Protein AF-A0A813QJ71-F1 (afdb_monomer)

pLDDT: mean 76.56, std 20.49, range [32.88, 95.81]

Structure (mmCIF, N/CA/C/O backbone):
data_AF-A0A813QJ71-F1
#
_entry.id   AF-A0A813QJ71-F1
#
loop_
_atom_site.group_PDB
_atom_site.id
_atom_site.type_symbol
_atom_site.label_atom_id
_atom_site.label_alt_id
_atom_site.label_comp_id
_atom_site.label_asym_id
_atom_site.label_entity_id
_atom_site.label_seq_id
_atom_site.pdbx_PDB_ins_code
_atom_site.Cartn_x
_atom_site.Cartn_y
_atom_site.Cartn_z
_atom_site.occupancy
_atom_site.B_iso_or_equiv
_atom_site.auth_seq_id
_atom_site.auth_comp_id
_atom_site.auth_asym_id
_atom_site.auth_atom_id
_atom_site.pdbx_PDB_model_num
ATOM 1 N N . MET A 1 1 ? -2.057 -3.589 -5.993 1.00 78.00 1 MET A N 1
ATOM 2 C CA . MET A 1 1 ? -1.292 -4.226 -4.905 1.00 78.00 1 MET A CA 1
ATOM 3 C C . MET A 1 1 ? -1.202 -3.351 -3.663 1.00 78.00 1 MET A C 1
ATOM 5 O O . MET A 1 1 ? -1.720 -3.803 -2.661 1.00 78.00 1 MET A O 1
ATOM 9 N N . LEU A 1 2 ? -0.718 -2.098 -3.716 1.00 86.88 2 LEU A N 1
ATOM 10 C CA . LEU A 1 2 ? -0.658 -1.219 -2.524 1.00 86.88 2 LEU A CA 1
ATOM 11 C C . LEU A 1 2 ? -1.992 -1.097 -1.757 1.00 86.88 2 LEU A C 1
ATOM 13 O O . LEU A 1 2 ? -2.026 -1.207 -0.539 1.00 86.88 2 LEU A O 1
ATOM 17 N N . LEU A 1 3 ? -3.108 -0.929 -2.475 1.00 87.69 3 LEU A N 1
ATOM 18 C CA . LEU A 1 3 ? -4.444 -0.912 -1.864 1.00 87.69 3 LEU A CA 1
ATOM 19 C C . LEU A 1 3 ? -4.783 -2.223 -1.134 1.00 87.69 3 LEU A C 1
ATOM 21 O O . LEU A 1 3 ? -5.451 -2.196 -0.108 1.00 87.69 3 LEU A O 1
ATOM 25 N N . CYS A 1 4 ? -4.341 -3.364 -1.664 1.00 84.62 4 CYS A N 1
ATOM 26 C CA . CYS A 1 4 ? -4.537 -4.657 -1.014 1.00 84.62 4 CYS A CA 1
ATOM 27 C C . CYS A 1 4 ? -3.717 -4.728 0.275 1.00 84.62 4 CYS A C 1
ATOM 29 O O . CYS A 1 4 ? -4.254 -5.143 1.291 1.00 84.62 4 CYS A O 1
ATOM 31 N N . SER A 1 5 ? -2.468 -4.253 0.251 1.00 89.12 5 SER A N 1
ATOM 32 C CA . SER A 1 5 ? -1.618 -4.166 1.442 1.00 89.12 5 SER A CA 1
ATOM 33 C C . SER A 1 5 ? -2.306 -3.351 2.539 1.00 89.12 5 SER A C 1
ATOM 35 O O . SER A 1 5 ? -2.451 -3.829 3.654 1.00 89.12 5 SER A O 1
ATOM 37 N N . ILE A 1 6 ? -2.852 -2.175 2.210 1.00 89.94 6 ILE A N 1
ATOM 38 C CA . ILE A 1 6 ? -3.560 -1.356 3.207 1.00 89.94 6 ILE A CA 1
ATOM 39 C C . ILE A 1 6 ? -4.843 -2.044 3.709 1.00 89.94 6 ILE A C 1
ATOM 41 O O . ILE A 1 6 ? -5.192 -1.917 4.875 1.00 89.94 6 ILE A O 1
ATOM 45 N N . ARG A 1 7 ? -5.558 -2.793 2.861 1.00 89.19 7 ARG A N 1
ATOM 46 C CA . ARG A 1 7 ? -6.808 -3.473 3.250 1.00 89.19 7 ARG A CA 1
ATOM 47 C C . ARG A 1 7 ? -6.606 -4.716 4.110 1.00 89.19 7 ARG A C 1
ATOM 49 O O . ARG A 1 7 ? -7.477 -5.011 4.917 1.00 89.19 7 ARG A O 1
ATOM 56 N N . TYR A 1 8 ? -5.519 -5.455 3.903 1.00 90.94 8 TYR A N 1
ATOM 57 C CA . TYR A 1 8 ? -5.341 -6.780 4.504 1.00 90.94 8 TYR A CA 1
ATOM 58 C C . TYR A 1 8 ? -4.264 -6.836 5.587 1.00 90.94 8 TYR A C 1
ATOM 60 O O . TYR A 1 8 ? -4.295 -7.744 6.414 1.00 90.94 8 TYR A O 1
ATOM 68 N N . CYS A 1 9 ? -3.324 -5.889 5.629 1.00 92.75 9 CYS A N 1
ATOM 69 C CA . CYS A 1 9 ? -2.339 -5.842 6.704 1.00 92.75 9 CYS A CA 1
ATOM 70 C C . CYS A 1 9 ? -3.009 -5.374 8.002 1.00 92.75 9 CYS A C 1
ATOM 72 O O . CYS A 1 9 ? -3.432 -4.224 8.103 1.00 92.75 9 CYS A O 1
ATOM 74 N N . SER A 1 10 ? -3.079 -6.253 9.001 1.00 88.19 10 SER A N 1
ATOM 75 C CA . SER A 1 10 ? -3.711 -5.981 10.300 1.00 88.19 10 SER A CA 1
ATO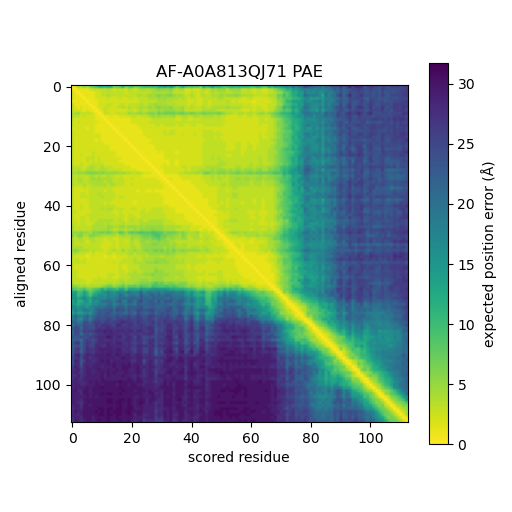M 76 C C . SER A 1 10 ? -2.903 -5.058 11.213 1.00 88.19 10 SER A C 1
ATOM 78 O O . SER A 1 10 ? -3.427 -4.581 12.210 1.00 88.19 10 SER A O 1
ATOM 80 N N . THR A 1 11 ? -1.626 -4.818 10.906 1.00 93.12 11 THR A N 1
ATOM 81 C CA . THR A 1 11 ? -0.762 -3.931 11.689 1.00 93.12 11 THR A CA 1
ATOM 82 C C . THR A 1 11 ? -0.011 -2.965 10.785 1.00 93.12 11 THR A C 1
ATOM 84 O O . THR A 1 11 ? 0.324 -3.285 9.640 1.00 93.12 11 THR A O 1
ATOM 87 N N . PHE A 1 12 ? 0.329 -1.797 11.334 1.00 94.50 12 PHE A N 1
ATOM 88 C CA . PHE A 1 12 ? 1.145 -0.801 10.641 1.00 94.50 12 PHE A CA 1
ATOM 89 C C . PHE A 1 12 ? 2.504 -1.364 10.189 1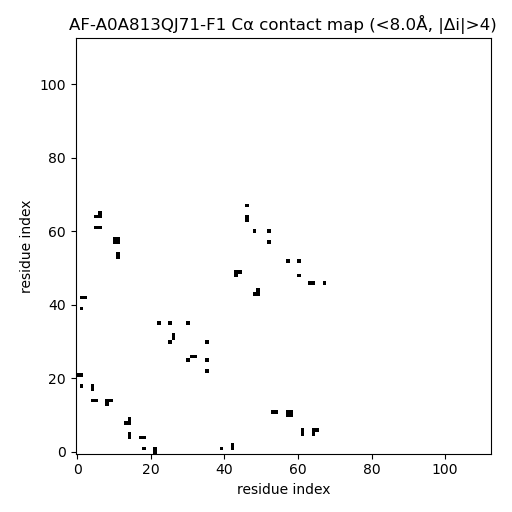.00 94.50 12 PHE A C 1
ATOM 91 O O . PHE A 1 12 ? 2.960 -1.061 9.089 1.00 94.50 12 PHE A O 1
ATOM 98 N N . GLN A 1 13 ? 3.134 -2.225 10.998 1.00 95.69 13 GLN A N 1
ATOM 99 C CA . GLN A 1 13 ? 4.410 -2.855 10.640 1.00 95.69 13 GLN A CA 1
ATOM 100 C C . GLN A 1 13 ? 4.284 -3.813 9.456 1.00 95.69 13 GLN A C 1
ATOM 102 O O . GLN A 1 13 ? 5.085 -3.737 8.527 1.00 95.69 13 GLN A O 1
ATOM 107 N N . ALA A 1 14 ? 3.249 -4.657 9.439 1.00 94.06 14 ALA A N 1
ATOM 108 C CA . ALA A 1 14 ? 2.993 -5.534 8.298 1.00 94.06 14 ALA A CA 1
ATOM 109 C C . ALA A 1 14 ? 2.756 -4.723 7.013 1.00 94.06 14 ALA A C 1
ATOM 111 O O . ALA A 1 14 ? 3.260 -5.075 5.949 1.00 94.06 14 ALA A O 1
ATOM 112 N N . TYR A 1 15 ? 2.047 -3.594 7.118 1.00 94.69 15 TYR A N 1
ATOM 113 C CA . TYR A 1 15 ? 1.875 -2.676 5.996 1.00 94.69 15 TYR A CA 1
ATOM 114 C C . TYR A 1 15 ? 3.200 -2.082 5.505 1.00 94.69 15 TYR A C 1
ATOM 116 O O . TYR A 1 15 ? 3.419 -2.034 4.296 1.00 94.69 15 TYR A O 1
ATOM 124 N N . LEU A 1 16 ? 4.082 -1.632 6.405 1.00 94.94 16 LEU A N 1
ATOM 125 C CA . LEU A 1 16 ? 5.383 -1.077 6.019 1.00 94.94 16 LEU A CA 1
ATOM 126 C C . LEU A 1 16 ? 6.238 -2.107 5.281 1.00 94.94 16 LEU A C 1
ATOM 128 O O . LEU A 1 16 ? 6.750 -1.798 4.206 1.00 94.94 16 LEU A O 1
ATOM 132 N N . GLN A 1 17 ? 6.325 -3.326 5.815 1.00 95.38 17 GLN A N 1
ATOM 133 C CA . GLN A 1 17 ? 7.052 -4.423 5.176 1.00 95.38 17 GLN A CA 1
ATOM 134 C C . GLN A 1 17 ? 6.525 -4.679 3.765 1.00 95.38 17 GLN A C 1
ATOM 136 O O . GLN A 1 17 ? 7.292 -4.711 2.806 1.00 95.38 17 GLN A O 1
ATOM 141 N N . GLU A 1 18 ? 5.205 -4.767 3.613 1.00 94.38 18 GLU A N 1
ATOM 142 C CA . GLU A 1 18 ? 4.611 -5.075 2.319 1.00 94.38 18 GLU A CA 1
ATOM 143 C C . GLU A 1 18 ? 4.711 -3.914 1.324 1.00 94.38 18 GLU A C 1
ATOM 145 O O . GLU A 1 18 ? 4.939 -4.107 0.129 1.00 94.38 18 GLU A O 1
ATOM 150 N N . ARG A 1 19 ? 4.613 -2.675 1.808 1.00 94.19 19 ARG A N 1
ATOM 151 C CA . ARG A 1 19 ? 4.875 -1.478 1.005 1.00 94.19 19 ARG A CA 1
ATOM 152 C C . ARG A 1 19 ? 6.309 -1.478 0.475 1.00 94.19 19 ARG A C 1
ATOM 154 O O . ARG A 1 19 ? 6.524 -1.124 -0.686 1.00 94.19 19 ARG A O 1
ATOM 161 N N . ASP A 1 20 ? 7.271 -1.854 1.306 1.00 94.56 20 ASP A N 1
ATOM 162 C CA . ASP A 1 20 ? 8.682 -1.863 0.940 1.00 94.56 20 ASP A CA 1
ATOM 163 C C . ASP A 1 20 ? 8.993 -3.029 -0.013 1.00 94.56 20 ASP A C 1
ATOM 165 O O . ASP A 1 20 ? 9.669 -2.816 -1.019 1.00 94.56 20 ASP A O 1
ATOM 169 N N . HIS A 1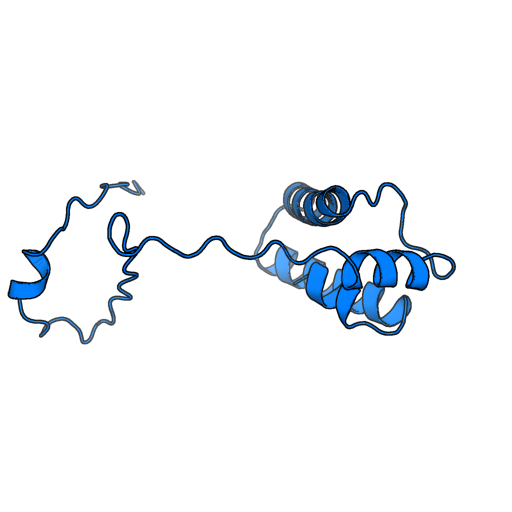 21 ? 8.388 -4.208 0.180 1.00 95.19 21 HIS A N 1
ATOM 170 C CA . HIS A 1 21 ? 8.420 -5.302 -0.799 1.00 95.19 21 HIS A CA 1
ATOM 171 C C . HIS A 1 21 ? 7.888 -4.868 -2.167 1.00 95.19 21 HIS A C 1
ATOM 173 O O . HIS A 1 21 ? 8.525 -5.117 -3.191 1.00 95.19 21 HIS A O 1
ATOM 179 N N . LEU A 1 22 ? 6.752 -4.165 -2.202 1.00 94.56 22 LEU A N 1
ATOM 180 C CA . LEU A 1 22 ? 6.186 -3.648 -3.447 1.00 94.56 22 LEU A CA 1
ATOM 181 C C . LEU A 1 22 ? 7.102 -2.629 -4.120 1.00 94.56 22 LEU A C 1
ATOM 183 O O . LEU A 1 22 ? 7.265 -2.668 -5.340 1.00 94.56 22 LEU A O 1
ATOM 187 N N . ARG A 1 23 ? 7.709 -1.721 -3.349 1.00 93.69 23 ARG A N 1
ATOM 188 C CA . ARG A 1 23 ? 8.687 -0.770 -3.890 1.00 93.69 23 ARG A CA 1
ATOM 189 C C . ARG A 1 23 ? 9.889 -1.494 -4.473 1.00 93.69 23 ARG A C 1
ATOM 191 O O . ARG A 1 23 ? 10.252 -1.207 -5.608 1.00 93.69 23 ARG A O 1
ATOM 198 N N . MET A 1 24 ? 10.456 -2.453 -3.748 1.00 94.94 24 MET A N 1
ATOM 199 C CA . MET A 1 24 ? 11.590 -3.239 -4.225 1.00 94.94 24 MET A CA 1
ATOM 200 C C . MET A 1 24 ? 11.243 -4.006 -5.499 1.00 94.94 24 MET A C 1
ATOM 202 O O . MET A 1 24 ? 11.984 -3.921 -6.472 1.00 94.94 24 MET A O 1
ATOM 206 N N . ALA A 1 25 ? 10.088 -4.671 -5.554 1.00 94.62 25 ALA A N 1
ATOM 207 C CA . ALA A 1 25 ? 9.637 -5.374 -6.752 1.00 94.62 25 ALA A CA 1
ATOM 208 C C . ALA A 1 25 ? 9.498 -4.437 -7.966 1.00 94.62 25 ALA A C 1
ATOM 210 O O . ALA A 1 25 ? 9.846 -4.809 -9.086 1.00 94.62 25 ALA A O 1
ATOM 211 N N . LEU A 1 26 ? 9.019 -3.206 -7.771 1.00 93.94 26 LEU A N 1
ATOM 212 C CA . LEU A 1 26 ? 8.933 -2.214 -8.846 1.00 93.94 26 LEU A CA 1
ATOM 213 C C . LEU A 1 26 ? 10.315 -1.692 -9.262 1.00 93.94 26 LEU A C 1
ATOM 215 O O . LEU A 1 26 ? 10.572 -1.517 -10.451 1.00 93.94 26 LEU A O 1
ATOM 219 N N . LEU A 1 27 ? 11.221 -1.493 -8.309 1.00 94.38 27 LEU A N 1
ATOM 220 C CA . LEU A 1 27 ? 12.601 -1.102 -8.596 1.00 94.38 27 LEU A CA 1
ATOM 221 C C . LEU A 1 27 ? 13.348 -2.189 -9.379 1.00 94.38 27 LEU A C 1
ATOM 223 O O . LEU A 1 27 ? 14.041 -1.871 -10.340 1.00 94.38 27 LEU A O 1
ATOM 227 N N . PHE A 1 28 ? 13.151 -3.466 -9.037 1.00 95.44 28 PHE A N 1
ATOM 228 C CA . PHE A 1 28 ? 13.706 -4.594 -9.795 1.00 95.44 28 PHE A CA 1
ATOM 229 C C . PHE A 1 28 ? 13.202 -4.636 -11.241 1.00 95.44 28 PHE A C 1
ATOM 231 O O . PHE A 1 28 ? 13.951 -4.999 -12.142 1.00 95.44 28 PHE A O 1
ATOM 238 N N . ASN A 1 29 ? 11.967 -4.190 -11.479 1.00 93.88 29 ASN A N 1
ATOM 239 C CA . ASN A 1 29 ? 11.399 -4.026 -12.819 1.00 93.88 29 ASN A CA 1
ATOM 240 C C . ASN A 1 29 ? 11.821 -2.713 -13.509 1.00 93.88 29 ASN A C 1
ATOM 242 O O . ASN A 1 29 ? 11.199 -2.305 -14.487 1.00 93.88 29 ASN A O 1
ATOM 246 N N . GLN A 1 30 ? 12.861 -2.039 -13.006 1.00 94.31 30 GLN A N 1
ATOM 247 C CA . GLN A 1 30 ? 13.447 -0.823 -13.580 1.00 94.31 30 GLN A CA 1
ATOM 248 C C . GLN A 1 30 ? 12.485 0.377 -13.667 1.00 94.31 30 GLN A C 1
ATOM 250 O O . GLN A 1 30 ? 12.712 1.316 -14.433 1.00 94.31 30 GLN A O 1
ATOM 255 N N . TYR A 1 31 ? 11.421 0.408 -12.856 1.00 95.06 31 TYR A N 1
ATOM 256 C CA . TYR A 1 31 ? 10.594 1.609 -12.739 1.00 95.06 31 TYR A CA 1
ATOM 257 C C . TYR A 1 31 ? 11.349 2.711 -11.985 1.00 95.06 31 TYR A C 1
ATOM 259 O O . TYR A 1 31 ? 11.983 2.466 -10.959 1.00 95.06 31 TYR A O 1
ATOM 267 N N . SER A 1 32 ? 11.247 3.957 -12.458 1.00 95.81 32 SER A N 1
ATOM 268 C CA . SER A 1 32 ? 11.875 5.091 -11.773 1.00 95.81 32 SER A CA 1
ATOM 269 C C . SER A 1 32 ? 11.211 5.371 -10.420 1.00 95.81 32 SER A C 1
ATOM 271 O O . SER A 1 32 ? 9.994 5.246 -10.271 1.00 95.81 32 SER A O 1
ATOM 273 N N . ILE A 1 33 ? 11.996 5.830 -9.440 1.00 94.31 33 ILE A N 1
ATOM 274 C CA . ILE A 1 33 ? 11.492 6.187 -8.100 1.00 94.31 33 ILE A CA 1
ATOM 275 C C . ILE A 1 33 ? 10.342 7.198 -8.203 1.00 94.31 33 ILE A C 1
ATOM 277 O O . ILE A 1 33 ? 9.279 6.991 -7.624 1.00 94.31 33 ILE A O 1
ATOM 281 N N . LYS A 1 34 ? 10.504 8.234 -9.039 1.00 95.38 34 LYS A N 1
ATOM 282 C CA . LYS A 1 34 ? 9.466 9.251 -9.275 1.00 95.38 34 LYS A CA 1
ATOM 283 C C . LYS A 1 34 ? 8.151 8.631 -9.756 1.00 95.38 34 LYS A C 1
ATOM 285 O O . LYS A 1 34 ? 7.084 9.048 -9.317 1.00 95.38 34 LYS A O 1
ATOM 290 N N . PHE A 1 35 ? 8.217 7.641 -10.647 1.00 94.38 35 PHE A N 1
ATOM 291 C CA . PHE A 1 35 ? 7.030 6.942 -11.134 1.00 94.38 35 PHE A CA 1
ATOM 292 C C . PHE A 1 35 ? 6.362 6.124 -10.025 1.00 94.38 35 PHE A C 1
ATOM 294 O O . PHE A 1 35 ? 5.141 6.184 -9.877 1.00 94.38 35 PHE A O 1
ATOM 301 N N . ILE A 1 36 ? 7.144 5.388 -9.233 1.00 93.69 36 ILE A N 1
ATOM 302 C CA . ILE A 1 36 ? 6.634 4.581 -8.115 1.00 93.69 36 ILE A CA 1
ATOM 303 C C . ILE A 1 36 ? 5.915 5.478 -7.104 1.00 93.69 36 ILE A C 1
ATOM 305 O O . ILE A 1 36 ? 4.762 5.214 -6.757 1.00 93.69 36 ILE A O 1
ATOM 309 N N . ASP A 1 37 ? 6.552 6.578 -6.708 1.00 93.44 37 ASP A N 1
ATOM 310 C CA . ASP A 1 37 ? 6.004 7.534 -5.747 1.00 93.44 37 ASP A CA 1
ATOM 311 C C . ASP A 1 37 ? 4.709 8.159 -6.265 1.00 93.44 37 ASP A C 1
ATOM 313 O O . ASP A 1 37 ? 3.704 8.183 -5.557 1.00 93.44 37 ASP A O 1
ATOM 317 N N . GLN A 1 38 ? 4.675 8.567 -7.537 1.00 94.88 38 GLN A N 1
ATOM 318 C CA . GLN A 1 38 ? 3.452 9.064 -8.167 1.00 94.88 38 GLN A CA 1
ATOM 319 C C . GLN A 1 38 ? 2.328 8.024 -8.158 1.00 94.88 38 GLN A C 1
ATOM 321 O O . GLN A 1 38 ? 1.170 8.372 -7.926 1.00 94.88 38 GLN A O 1
ATOM 326 N N . LYS A 1 39 ? 2.627 6.745 -8.416 1.00 92.81 39 LYS A N 1
ATOM 327 C CA . LYS A 1 39 ? 1.609 5.686 -8.372 1.00 92.81 39 LYS A CA 1
ATOM 328 C C . LYS A 1 39 ? 1.086 5.465 -6.960 1.00 92.81 39 LYS A C 1
ATOM 330 O O . LYS A 1 39 ? -0.115 5.263 -6.804 1.00 92.81 39 LYS A O 1
ATOM 335 N N . PHE A 1 40 ? 1.956 5.515 -5.958 1.00 93.38 40 PHE A N 1
ATOM 336 C CA . PHE A 1 40 ? 1.572 5.336 -4.562 1.00 93.38 40 PHE A CA 1
ATOM 337 C C . PHE A 1 40 ? 0.723 6.523 -4.093 1.00 93.38 40 PHE A C 1
ATOM 339 O O . PHE A 1 40 ? -0.376 6.313 -3.585 1.00 93.38 40 PHE A O 1
ATOM 346 N N . ASN A 1 41 ? 1.151 7.753 -4.382 1.00 91.75 41 ASN A N 1
ATOM 347 C CA . ASN A 1 41 ? 0.413 8.971 -4.046 1.00 91.75 41 ASN A CA 1
ATOM 348 C C . ASN A 1 41 ? -0.969 9.001 -4.698 1.00 91.75 41 ASN A C 1
ATOM 350 O O . ASN A 1 41 ? -1.953 9.234 -4.008 1.00 91.75 41 ASN A O 1
ATOM 354 N N . ARG A 1 42 ? -1.087 8.629 -5.980 1.00 91.56 42 ARG A N 1
ATOM 355 C CA . ARG A 1 42 ? -2.395 8.524 -6.654 1.00 91.56 42 ARG A CA 1
ATOM 356 C C . ARG A 1 42 ? -3.354 7.557 -5.963 1.00 91.56 42 ARG A C 1
ATOM 358 O O . ARG A 1 42 ? -4.565 7.763 -6.002 1.00 91.56 42 ARG A O 1
ATOM 365 N N . VAL A 1 43 ? -2.842 6.471 -5.375 1.00 90.25 43 VAL A N 1
ATOM 366 C CA . VAL A 1 43 ? -3.686 5.550 -4.599 1.00 90.25 43 VAL A CA 1
ATOM 367 C C . VAL A 1 43 ? -4.196 6.251 -3.346 1.00 90.25 43 VAL A C 1
ATOM 369 O O . VAL A 1 43 ? -5.382 6.142 -3.070 1.00 90.25 43 VAL A O 1
ATOM 372 N N . LEU A 1 44 ? -3.346 6.984 -2.627 1.00 90.75 44 LEU A N 1
ATOM 373 C CA . LEU A 1 44 ? -3.724 7.696 -1.401 1.00 90.75 44 LEU A CA 1
ATOM 374 C C . LEU A 1 44 ? -4.688 8.861 -1.668 1.00 90.75 44 LEU A C 1
ATOM 376 O O . LEU A 1 44 ? -5.714 8.978 -0.997 1.00 90.75 44 LEU A O 1
ATOM 380 N N . GLU A 1 45 ? -4.418 9.653 -2.705 1.00 91.19 45 GLU A N 1
ATOM 381 C CA . GLU A 1 45 ? -5.272 10.753 -3.169 1.00 91.19 45 GLU A CA 1
ATOM 382 C C . GLU A 1 45 ? -6.688 10.268 -3.490 1.00 91.19 45 GLU A C 1
ATOM 384 O O . GLU A 1 45 ? -7.665 10.920 -3.134 1.00 91.19 45 GLU A O 1
ATOM 389 N N . LYS A 1 46 ? -6.827 9.075 -4.084 1.00 89.31 46 LYS A N 1
ATOM 390 C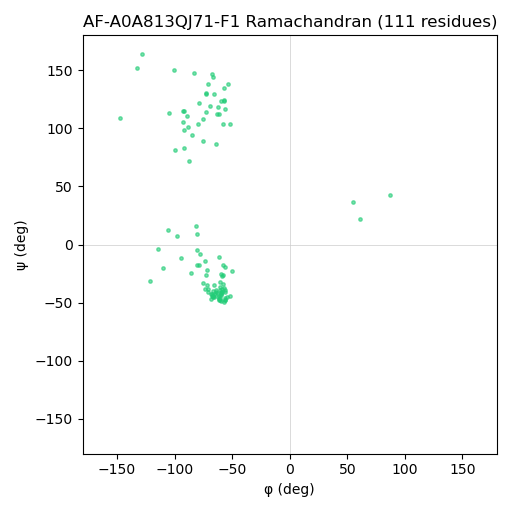 CA . LYS A 1 46 ? -8.135 8.487 -4.408 1.00 89.31 46 LYS A CA 1
ATOM 391 C C . LYS A 1 46 ? -9.028 8.275 -3.177 1.00 89.31 46 LYS A C 1
ATOM 393 O O . LYS A 1 46 ? -10.248 8.232 -3.326 1.00 89.31 46 LYS A O 1
ATOM 398 N N . PHE A 1 47 ? -8.441 8.126 -1.991 1.00 88.69 47 PHE A N 1
ATOM 399 C CA . PHE A 1 47 ? -9.161 7.968 -0.725 1.00 88.69 47 PHE A CA 1
ATOM 400 C C . PHE A 1 47 ? -9.123 9.237 0.141 1.00 88.69 47 PHE A C 1
ATOM 402 O O . PHE A 1 47 ? -9.502 9.171 1.307 1.00 88.69 47 PHE A O 1
ATOM 409 N N . ASN A 1 48 ? -8.698 10.383 -0.410 1.00 89.38 48 ASN A N 1
ATOM 410 C CA . ASN A 1 48 ? -8.500 11.644 0.315 1.00 89.38 48 ASN A CA 1
ATOM 411 C C . ASN A 1 48 ? -7.557 11.514 1.526 1.00 89.38 48 ASN A C 1
ATOM 413 O O . ASN A 1 48 ? -7.756 12.153 2.558 1.00 89.38 48 ASN A O 1
ATOM 417 N N . ILE A 1 49 ? -6.519 10.683 1.411 1.00 90.19 49 ILE A N 1
ATOM 418 C CA . ILE A 1 49 ? -5.519 10.512 2.469 1.00 90.19 49 ILE A CA 1
ATOM 419 C C . ILE A 1 49 ? -4.379 11.492 2.208 1.00 90.19 49 ILE A C 1
ATOM 421 O O . ILE A 1 49 ? -3.501 11.236 1.387 1.00 90.19 49 ILE A O 1
ATOM 425 N N . LEU A 1 50 ? -4.419 12.628 2.904 1.00 87.19 50 LEU A N 1
ATOM 426 C CA . LEU A 1 50 ? -3.420 13.701 2.795 1.00 87.19 50 LEU A CA 1
ATOM 427 C C . LEU A 1 50 ? -2.307 13.598 3.849 1.00 87.19 50 LEU A C 1
ATOM 429 O O . LEU A 1 50 ? -1.297 14.291 3.758 1.00 87.19 50 LEU A O 1
ATOM 433 N N . GLN A 1 51 ? -2.489 12.740 4.853 1.00 88.00 51 GLN A N 1
ATOM 434 C CA . GLN A 1 51 ? -1.549 12.553 5.954 1.00 88.00 51 GLN A CA 1
ATOM 435 C C . GLN A 1 51 ? -0.681 11.307 5.760 1.00 88.00 51 GLN A C 1
ATOM 437 O O . GLN A 1 51 ? -1.109 10.311 5.175 1.00 88.00 51 GLN A O 1
ATOM 442 N N . ALA A 1 52 ? 0.539 11.347 6.295 1.00 88.94 52 ALA A N 1
ATOM 443 C CA . ALA A 1 52 ? 1.394 10.170 6.363 1.00 88.94 52 ALA A CA 1
ATOM 444 C C . ALA A 1 52 ? 0.804 9.119 7.318 1.00 88.94 52 ALA A C 1
ATOM 446 O O . ALA A 1 52 ? 0.236 9.451 8.361 1.00 88.94 52 ALA A O 1
ATOM 447 N N . PHE A 1 53 ? 0.974 7.844 6.968 1.00 90.44 53 PHE A N 1
ATOM 448 C CA . PHE A 1 53 ? 0.593 6.730 7.831 1.00 90.44 53 PHE A CA 1
ATOM 449 C C . PHE A 1 53 ? 1.577 6.635 9.000 1.00 90.44 53 PHE A C 1
ATOM 451 O O . PHE A 1 53 ? 2.793 6.602 8.800 1.00 90.44 53 PHE A O 1
ATOM 458 N N . THR A 1 54 ? 1.040 6.553 10.206 1.00 93.50 54 THR A N 1
ATOM 459 C CA . THR A 1 54 ? 1.748 6.371 11.470 1.00 93.50 54 THR A CA 1
ATOM 460 C C . THR A 1 54 ? 1.124 5.200 12.218 1.00 93.50 54 THR A C 1
ATOM 462 O O . THR A 1 54 ? -0.007 4.799 11.944 1.00 93.50 54 THR A O 1
ATOM 465 N N . SER A 1 55 ? 1.823 4.675 13.223 1.00 93.19 55 SER A N 1
ATOM 466 C CA . SER A 1 55 ? 1.264 3.642 14.105 1.00 93.19 55 SER A CA 1
ATOM 467 C C . SER A 1 55 ? -0.021 4.085 14.811 1.00 93.19 55 SER A C 1
ATOM 469 O O . SER A 1 55 ? -0.837 3.244 15.161 1.00 93.19 55 SER A O 1
ATOM 471 N N . THR A 1 56 ? -0.212 5.391 15.008 1.00 94.31 56 THR A N 1
ATOM 472 C CA . THR A 1 56 ? -1.366 5.961 15.714 1.00 94.31 56 THR A CA 1
ATOM 473 C C . THR A 1 56 ? -2.586 6.195 14.828 1.00 94.31 56 THR A C 1
ATOM 475 O O . THR A 1 56 ? -3.698 6.244 15.343 1.00 94.31 56 THR A O 1
ATOM 478 N N . ASN A 1 57 ? -2.404 6.366 13.515 1.00 93.62 57 ASN A N 1
ATOM 479 C CA . ASN A 1 57 ? -3.494 6.677 12.584 1.00 93.62 57 ASN A CA 1
ATOM 480 C C . ASN A 1 57 ? -3.766 5.567 11.556 1.00 93.62 57 ASN A C 1
ATOM 482 O O . ASN A 1 57 ? -4.699 5.685 10.766 1.00 93.62 57 ASN A O 1
ATOM 486 N N . TYR A 1 58 ? -2.964 4.499 11.548 1.00 94.12 58 TYR A N 1
ATOM 487 C CA . TYR A 1 58 ? -3.078 3.429 10.562 1.00 94.12 58 TYR A CA 1
ATOM 488 C C . TYR A 1 58 ? -4.474 2.793 10.558 1.00 94.12 58 TYR A C 1
ATOM 490 O O . TYR A 1 58 ? -5.101 2.719 9.502 1.00 94.12 58 TYR A O 1
ATOM 498 N N . ASP A 1 59 ? -4.987 2.412 11.730 1.00 93.25 59 ASP A N 1
ATOM 499 C CA . ASP A 1 59 ? -6.264 1.699 11.853 1.00 93.25 59 ASP A CA 1
ATOM 500 C C . ASP A 1 59 ? -7.448 2.553 11.381 1.00 93.25 59 ASP A C 1
ATOM 502 O O . ASP A 1 59 ? -8.347 2.072 10.690 1.00 93.25 59 ASP A O 1
ATOM 506 N N . THR A 1 60 ? -7.436 3.853 11.692 1.00 92.31 60 THR A N 1
ATOM 507 C CA . THR A 1 60 ? -8.504 4.774 11.281 1.00 92.31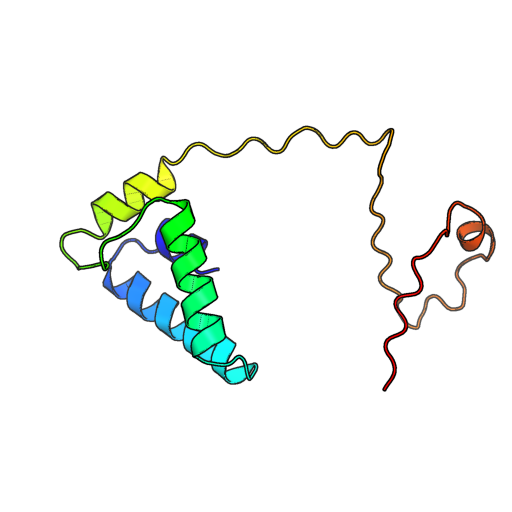 60 THR A CA 1
ATOM 508 C C . THR A 1 60 ? -8.502 4.992 9.770 1.00 92.31 60 THR A C 1
ATOM 510 O O . THR A 1 60 ? -9.557 4.927 9.135 1.00 92.31 60 THR A O 1
ATOM 513 N N . ILE A 1 61 ? -7.320 5.168 9.170 1.00 91.62 61 ILE A N 1
ATOM 514 C CA . ILE A 1 61 ? -7.168 5.284 7.715 1.00 91.62 61 ILE A CA 1
ATOM 515 C C . ILE A 1 61 ? -7.569 3.975 7.020 1.00 91.62 61 ILE A C 1
ATOM 517 O O . ILE A 1 61 ? -8.255 3.990 5.995 1.00 91.62 61 ILE A O 1
ATOM 521 N N . GLN A 1 62 ? -7.162 2.831 7.567 1.00 92.94 62 GLN A N 1
ATOM 522 C CA . GLN A 1 62 ? -7.509 1.522 7.028 1.00 92.94 62 GLN A CA 1
ATOM 523 C C . GLN A 1 62 ? -9.027 1.322 7.019 1.00 92.94 62 GLN A C 1
ATOM 525 O O . GLN A 1 62 ? -9.585 0.949 5.984 1.00 92.94 62 GLN A O 1
ATOM 530 N N . LEU A 1 63 ? -9.709 1.629 8.125 1.00 91.50 63 LEU A N 1
ATOM 531 C CA . LEU A 1 63 ? -11.166 1.553 8.204 1.00 91.50 63 LEU A CA 1
ATOM 532 C C . LEU A 1 63 ? -11.840 2.470 7.180 1.00 91.50 63 LEU A C 1
ATOM 534 O O . LEU A 1 63 ? -12.779 2.041 6.513 1.00 91.50 63 LEU A O 1
ATOM 538 N N . GLN A 1 64 ? -11.338 3.691 6.977 1.00 90.88 64 GLN A N 1
ATOM 539 C CA . GLN A 1 64 ? -11.841 4.593 5.934 1.00 90.88 64 GLN A CA 1
ATOM 540 C C . GLN A 1 64 ? -11.729 3.973 4.530 1.00 90.88 64 GLN A C 1
ATOM 542 O O . GLN A 1 64 ? -12.652 4.083 3.721 1.00 90.88 64 GLN A O 1
ATOM 547 N N . ILE A 1 65 ? -10.623 3.287 4.230 1.00 90.06 65 ILE A N 1
ATOM 548 C CA . ILE A 1 65 ? -10.409 2.614 2.940 1.00 90.06 65 ILE A CA 1
ATOM 549 C C . ILE A 1 65 ? -11.310 1.383 2.784 1.00 90.06 65 ILE A C 1
ATOM 551 O O . ILE A 1 65 ? -11.823 1.130 1.687 1.00 90.06 65 ILE A O 1
ATOM 555 N N . ILE A 1 66 ? -11.486 0.595 3.846 1.00 90.12 66 ILE A N 1
ATOM 556 C CA . ILE A 1 66 ? -12.341 -0.600 3.843 1.00 90.12 66 ILE A CA 1
ATOM 557 C C . ILE A 1 66 ? -13.803 -0.196 3.652 1.00 90.12 66 ILE A C 1
ATOM 559 O O . ILE A 1 66 ? -14.483 -0.759 2.797 1.00 90.12 66 ILE A O 1
ATOM 563 N N . ASN A 1 67 ? -14.244 0.832 4.375 1.00 89.00 67 ASN A N 1
ATOM 564 C CA . ASN A 1 67 ? -15.618 1.328 4.353 1.00 89.00 67 ASN A CA 1
ATOM 565 C C . ASN A 1 67 ? -15.918 2.242 3.158 1.00 89.00 67 ASN A C 1
ATOM 567 O O . ASN A 1 67 ? -17.057 2.673 2.983 1.00 89.00 67 ASN A O 1
ATOM 571 N N . SER A 1 68 ? -14.913 2.562 2.334 1.00 85.00 68 SER A N 1
ATOM 572 C CA . SER A 1 68 ? -15.119 3.368 1.134 1.00 85.00 68 SER A CA 1
ATOM 573 C C . SER A 1 68 ? -16.170 2.714 0.222 1.00 85.00 68 SER A C 1
ATOM 575 O O . SER A 1 68 ? -16.110 1.500 -0.014 1.00 85.00 68 SER A O 1
ATOM 577 N N . PRO A 1 69 ? -17.133 3.489 -0.310 1.00 77.88 69 PRO A N 1
ATOM 578 C CA . PRO A 1 69 ? -18.182 2.937 -1.147 1.00 77.88 69 PRO A CA 1
ATOM 579 C C . PRO A 1 69 ? -17.551 2.263 -2.362 1.00 77.88 69 PRO A C 1
ATOM 581 O O . PRO A 1 69 ? -16.788 2.868 -3.125 1.00 77.88 69 PRO A O 1
ATOM 584 N N . ILE A 1 70 ? -17.865 0.981 -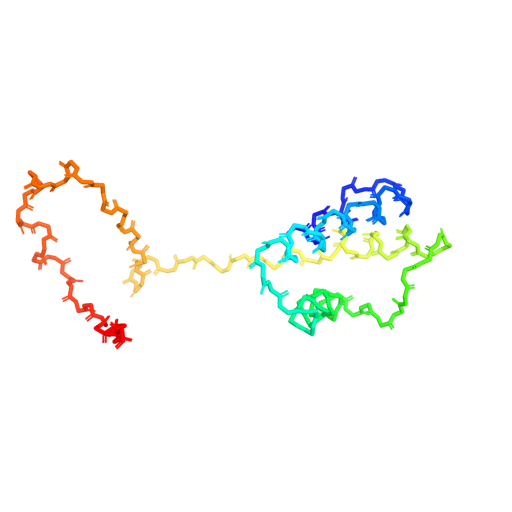2.534 1.00 70.25 70 ILE A N 1
ATOM 585 C CA . ILE A 1 70 ? -17.456 0.227 -3.709 1.00 70.25 70 ILE A CA 1
ATOM 586 C C . ILE A 1 70 ? -18.135 0.912 -4.890 1.00 70.25 70 ILE A C 1
ATOM 588 O O . ILE A 1 70 ? -19.359 0.890 -4.997 1.00 70.25 70 ILE A O 1
ATOM 592 N N . LYS A 1 71 ? -17.349 1.547 -5.771 1.00 66.75 71 LYS A N 1
ATOM 593 C CA . LYS A 1 71 ? -17.868 1.992 -7.067 1.00 66.75 71 LYS A CA 1
ATOM 594 C C . LYS A 1 71 ? -18.397 0.747 -7.768 1.00 66.75 71 LYS A C 1
ATOM 596 O O . LYS A 1 71 ? -17.607 -0.081 -8.227 1.00 66.75 71 LYS A O 1
ATOM 601 N N . VAL A 1 72 ? -19.719 0.602 -7.776 1.00 62.66 72 VAL A N 1
ATOM 602 C CA . VAL A 1 72 ? -20.418 -0.431 -8.530 1.00 62.66 72 VAL A CA 1
ATOM 603 C C . VAL A 1 72 ? -19.969 -0.237 -9.968 1.00 62.66 72 VAL A C 1
ATOM 605 O O . VAL A 1 72 ? -20.130 0.848 -10.526 1.00 62.66 72 VAL A O 1
ATOM 608 N N . LYS A 1 73 ? -19.286 -1.240 -10.530 1.00 66.56 73 LYS A N 1
ATOM 609 C CA . LYS A 1 73 ? -18.952 -1.204 -11.952 1.00 66.56 73 LYS A CA 1
ATOM 610 C C . LYS A 1 73 ? -20.272 -1.065 -12.691 1.00 66.56 73 LYS A C 1
ATOM 612 O O . LYS A 1 73 ? -21.169 -1.877 -12.470 1.00 66.56 73 LYS A O 1
ATOM 617 N N . GLU A 1 74 ? -20.380 -0.037 -13.523 1.00 72.50 74 GLU A N 1
ATOM 618 C CA . GLU A 1 74 ? -21.524 0.079 -14.413 1.00 72.50 74 GLU A CA 1
ATOM 619 C C . GLU A 1 74 ? -21.647 -1.223 -15.216 1.00 72.50 74 GLU A C 1
ATOM 621 O O . GLU A 1 74 ? -20.622 -1.805 -15.603 1.00 72.50 74 GLU A O 1
ATOM 626 N N . PRO A 1 75 ? -22.873 -1.734 -15.407 1.00 70.00 75 PRO A N 1
ATOM 627 C CA . PRO A 1 75 ? -23.077 -2.926 -16.208 1.00 70.00 75 PRO A CA 1
ATOM 628 C C . PRO A 1 75 ? -22.502 -2.673 -17.603 1.00 70.00 75 PRO A C 1
ATOM 630 O O . PRO A 1 75 ? -22.857 -1.704 -18.273 1.00 70.00 75 PRO A O 1
ATOM 633 N N . ILE A 1 76 ? -21.576 -3.534 -18.024 1.00 66.19 76 ILE A N 1
ATOM 634 C CA . ILE A 1 76 ? -20.969 -3.448 -19.351 1.00 66.19 76 ILE A CA 1
ATOM 635 C C . ILE A 1 76 ? -22.092 -3.642 -20.371 1.00 66.19 76 ILE A C 1
ATOM 637 O O . ILE A 1 76 ? -22.738 -4.691 -20.396 1.00 66.19 76 ILE A O 1
ATOM 641 N N . ASN A 1 77 ? -22.337 -2.632 -21.208 1.00 69.31 77 ASN A N 1
ATOM 642 C CA . ASN A 1 77 ? -23.279 -2.753 -22.312 1.00 69.31 77 ASN A CA 1
ATOM 643 C C . ASN A 1 77 ? -22.642 -3.591 -23.430 1.00 69.31 77 ASN A C 1
ATOM 645 O O . ASN A 1 77 ? -22.011 -3.067 -24.350 1.00 69.31 77 ASN A O 1
ATOM 649 N N . TYR A 1 78 ? -22.832 -4.909 -23.349 1.00 64.25 78 TYR A N 1
ATOM 650 C CA . TYR A 1 78 ? -22.342 -5.871 -24.340 1.00 64.25 78 TYR A CA 1
ATOM 651 C C . TYR A 1 78 ? -22.913 -5.659 -25.754 1.00 64.25 78 TYR A C 1
ATOM 653 O O . TYR A 1 78 ? -22.414 -6.265 -26.696 1.00 64.25 78 TYR A O 1
ATOM 661 N N . GLY A 1 79 ? -23.932 -4.806 -25.927 1.00 66.06 79 GLY A N 1
ATOM 662 C CA . GLY A 1 79 ? -24.486 -4.463 -27.237 1.00 66.06 79 GLY A CA 1
ATOM 663 C C . GLY A 1 79 ? -23.659 -3.447 -28.033 1.00 66.06 79 GLY A C 1
ATOM 664 O O . GLY A 1 79 ? -23.861 -3.336 -29.237 1.00 66.06 79 GLY A O 1
ATOM 665 N N . GLN A 1 80 ? -22.746 -2.701 -27.393 1.00 56.97 80 GLN A N 1
ATOM 666 C CA . GLN A 1 80 ? -22.007 -1.599 -28.037 1.00 56.97 80 GLN A CA 1
ATOM 667 C C . GLN A 1 80 ? -20.483 -1.764 -28.027 1.00 56.97 80 GLN A C 1
ATOM 669 O O . GLN A 1 80 ? -19.822 -1.299 -28.953 1.00 56.97 80 GLN A O 1
ATOM 674 N N . SER A 1 81 ? -19.900 -2.407 -27.013 1.00 49.56 81 SER A N 1
ATOM 675 C CA . SER A 1 81 ? -18.447 -2.586 -26.944 1.00 49.56 81 SER A CA 1
ATOM 676 C C . SER A 1 81 ? -18.071 -3.902 -26.266 1.00 49.56 81 SER A C 1
ATOM 678 O O . SER A 1 81 ? -18.203 -4.085 -25.058 1.00 49.56 81 SER A O 1
ATOM 680 N N . MET A 1 82 ? -17.573 -4.840 -27.072 1.00 55.50 82 MET A N 1
ATOM 681 C CA . MET A 1 82 ? -16.948 -6.068 -26.596 1.00 55.50 82 MET A CA 1
ATOM 682 C C . MET A 1 82 ? -15.437 -5.932 -26.772 1.00 55.50 82 MET A C 1
ATOM 684 O O . MET A 1 82 ? -14.936 -5.875 -27.892 1.00 55.50 82 MET A O 1
ATOM 688 N N . PHE A 1 83 ? -14.699 -5.872 -25.667 1.00 54.97 83 PHE A N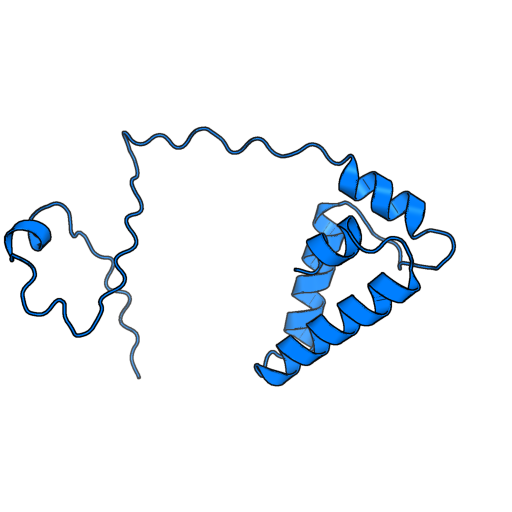 1
ATOM 689 C CA . PHE A 1 83 ? -13.242 -5.968 -25.707 1.00 54.97 83 PHE A CA 1
ATOM 690 C C . PHE A 1 83 ? -12.860 -7.443 -25.631 1.00 54.97 83 PHE A C 1
ATOM 692 O O . PHE A 1 83 ? -12.885 -8.044 -24.559 1.00 54.97 83 PHE A O 1
ATOM 699 N N . VAL A 1 84 ? -12.533 -8.035 -26.778 1.00 57.00 84 VAL A N 1
ATOM 700 C CA . VAL A 1 84 ? -12.015 -9.404 -26.843 1.00 57.00 84 VAL A CA 1
ATOM 701 C C . VAL A 1 84 ? -10.492 -9.340 -26.796 1.00 57.00 84 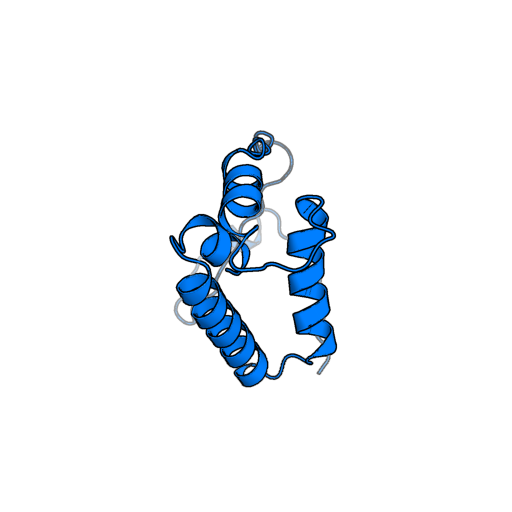VAL A C 1
ATOM 703 O O . VAL A 1 84 ? -9.857 -8.784 -27.690 1.00 57.00 84 VAL A O 1
ATOM 706 N N . HIS A 1 85 ? -9.895 -9.880 -25.735 1.00 50.41 85 HIS A N 1
ATOM 707 C CA . HIS A 1 85 ? -8.447 -10.037 -25.652 1.00 50.41 85 HIS A CA 1
ATOM 708 C C . HIS A 1 85 ? -8.059 -11.396 -26.239 1.00 50.41 85 HIS A C 1
ATOM 710 O O . HIS A 1 85 ? -8.356 -12.433 -25.651 1.00 50.41 85 HIS A O 1
ATOM 716 N N . PHE A 1 86 ? -7.401 -11.388 -27.397 1.00 58.47 86 PHE A N 1
ATOM 717 C CA . PHE A 1 86 ? -6.806 -12.588 -27.974 1.00 58.47 86 PHE A CA 1
ATOM 718 C C . PHE A 1 86 ? -5.347 -12.688 -27.536 1.00 58.47 86 PHE A C 1
ATOM 720 O O . PHE A 1 86 ? -4.521 -11.854 -27.905 1.00 58.47 86 PHE A O 1
ATOM 727 N N . THR A 1 87 ? -5.022 -13.720 -26.764 1.00 49.41 87 THR A N 1
ATOM 728 C CA . THR A 1 87 ? -3.632 -14.096 -26.498 1.00 49.41 87 THR A CA 1
ATOM 729 C C . THR A 1 87 ? -3.228 -15.137 -27.537 1.00 49.41 87 THR A C 1
ATOM 731 O O . THR A 1 87 ? -3.682 -16.278 -27.488 1.00 49.41 87 THR A O 1
ATOM 734 N N . TYR A 1 88 ? -2.414 -14.737 -28.515 1.00 54.38 88 TYR A N 1
ATOM 735 C CA . TYR A 1 88 ? -1.918 -15.645 -29.548 1.00 54.38 88 TYR A CA 1
ATOM 736 C C . TYR A 1 88 ? -0.814 -16.539 -28.974 1.00 54.38 88 TYR A C 1
ATOM 738 O O . TYR A 1 88 ? 0.303 -16.086 -28.735 1.00 54.38 88 TYR A O 1
ATOM 746 N N . CYS A 1 89 ? -1.116 -17.821 -28.773 1.00 53.34 89 CYS A N 1
ATOM 747 C CA . CYS A 1 89 ? -0.096 -18.844 -28.541 1.00 53.34 89 CYS A CA 1
ATOM 748 C C . CYS A 1 89 ? 0.463 -19.332 -29.886 1.00 53.34 89 CYS A C 1
ATOM 750 O O . CYS A 1 89 ? -0.261 -19.415 -30.878 1.00 53.34 89 CYS A O 1
ATOM 752 N N . SER A 1 90 ? 1.742 -19.714 -29.929 1.00 56.03 90 SER A N 1
ATOM 753 C CA . SER A 1 90 ? 2.435 -20.198 -31.140 1.00 56.03 90 SER A CA 1
ATOM 754 C C . SER A 1 90 ? 1.790 -21.434 -31.792 1.00 56.03 90 SER A C 1
ATOM 756 O O . SER A 1 90 ? 2.021 -21.703 -32.971 1.00 56.03 90 SER A O 1
ATOM 758 N N . SER A 1 91 ? 0.931 -22.149 -31.060 1.00 56.53 91 SER A N 1
ATOM 759 C CA . SER A 1 91 ? 0.104 -23.260 -31.540 1.00 56.53 91 SER A CA 1
ATOM 760 C C . SER A 1 91 ? -1.147 -22.838 -32.330 1.00 56.53 91 SER A C 1
ATOM 762 O O . SER A 1 91 ? -1.778 -23.694 -32.942 1.00 56.53 91 SER A O 1
ATOM 764 N N . MET A 1 92 ? -1.503 -21.547 -32.390 1.00 56.47 92 MET A N 1
ATOM 765 C CA . MET A 1 92 ? -2.694 -21.050 -33.108 1.00 56.47 92 MET A CA 1
ATOM 766 C C . MET A 1 92 ? -2.510 -20.896 -34.627 1.00 56.47 92 MET A C 1
ATOM 768 O O . MET A 1 92 ? -3.404 -20.384 -35.296 1.00 56.47 92 MET A O 1
ATOM 772 N N . LYS A 1 93 ? -1.404 -21.379 -35.212 1.00 58.19 93 LYS A N 1
ATOM 773 C CA . LYS A 1 93 ? -1.223 -21.423 -36.680 1.00 58.19 93 LYS A CA 1
ATOM 774 C C . LYS A 1 93 ? -2.333 -22.194 -37.413 1.00 58.19 93 LYS A C 1
ATOM 776 O O . LYS A 1 93 ? -2.495 -22.017 -38.612 1.00 58.19 93 LYS A O 1
ATOM 781 N N . SER A 1 94 ? -3.081 -23.039 -36.706 1.00 57.66 94 SER A N 1
ATOM 782 C CA . SER A 1 94 ? -4.204 -23.829 -37.222 1.00 57.66 94 SER A CA 1
ATOM 783 C C . SER A 1 94 ? -5.585 -23.215 -36.947 1.00 57.66 94 SER A C 1
ATOM 785 O O . SER A 1 94 ? -6.597 -23.872 -37.191 1.00 57.66 94 SER A O 1
ATOM 787 N N . PHE A 1 95 ? -5.666 -21.984 -36.426 1.00 56.41 95 PHE A N 1
ATOM 788 C CA . PHE A 1 95 ? -6.955 -21.356 -36.138 1.00 56.41 95 PHE A CA 1
ATOM 789 C C . PHE A 1 95 ? -7.663 -20.943 -37.445 1.00 56.41 95 PHE A C 1
ATOM 791 O O . PHE A 1 95 ? -7.041 -20.306 -38.296 1.00 56.41 95 PHE A O 1
ATOM 798 N N . PRO A 1 96 ? -8.943 -21.304 -37.649 1.00 57.50 96 PRO A N 1
ATOM 799 C CA . PRO A 1 96 ? -9.609 -21.123 -38.935 1.00 57.50 96 PRO A CA 1
ATOM 800 C C . PRO A 1 96 ? -9.780 -19.640 -39.301 1.00 57.50 96 PRO A C 1
ATOM 802 O O . PRO A 1 96 ? -10.341 -18.858 -38.532 1.00 57.50 96 PRO A O 1
ATOM 805 N N . GLU A 1 97 ? -9.373 -19.284 -40.527 1.00 55.81 97 GLU A N 1
ATOM 806 C CA . GLU A 1 97 ? -9.391 -17.922 -41.103 1.00 55.81 97 GLU A CA 1
ATOM 807 C C . GLU A 1 97 ? -10.735 -17.186 -40.974 1.00 55.81 97 GLU A C 1
ATOM 809 O O . GLU A 1 97 ? -10.777 -15.956 -40.963 1.00 55.81 97 GLU A O 1
ATOM 814 N N . LYS A 1 98 ? -11.849 -17.911 -40.816 1.00 51.50 98 LYS A N 1
ATOM 815 C CA . LYS A 1 98 ? -13.189 -17.322 -40.673 1.00 51.50 98 LYS A CA 1
ATOM 816 C C . LYS A 1 98 ? -13.313 -16.374 -39.474 1.00 51.50 98 LYS A C 1
ATOM 818 O O . LYS A 1 98 ? -14.106 -15.436 -39.543 1.00 51.50 98 LYS A O 1
ATOM 823 N N . PHE A 1 99 ? -12.508 -16.558 -38.424 1.00 50.72 99 PHE A N 1
ATOM 824 C CA . PHE A 1 99 ? -12.507 -15.670 -37.255 1.00 50.72 99 PHE A CA 1
ATOM 825 C C . PHE A 1 99 ? -11.884 -14.291 -37.518 1.00 50.72 99 PHE A C 1
ATOM 827 O O . PHE A 1 99 ? -12.225 -13.339 -36.826 1.00 50.72 99 PHE A O 1
ATOM 834 N N . ILE A 1 100 ? -11.030 -14.154 -38.537 1.00 52.94 100 ILE A N 1
ATOM 835 C CA . ILE A 1 100 ? -10.404 -12.871 -38.899 1.00 52.94 100 ILE A CA 1
ATOM 836 C C . ILE A 1 100 ? -11.435 -11.929 -39.554 1.00 52.94 100 ILE A C 1
ATOM 838 O O . ILE A 1 100 ? -11.317 -10.710 -39.454 1.00 52.94 100 ILE A O 1
ATOM 842 N N . SER A 1 101 ? -12.483 -12.480 -40.181 1.00 43.28 101 SER A N 1
ATOM 843 C CA . SER A 1 101 ? -13.484 -11.698 -40.926 1.00 43.28 101 SER A CA 1
ATOM 844 C C . SER A 1 101 ? -14.569 -11.036 -40.061 1.00 43.28 101 SER A C 1
ATOM 846 O O . SER A 1 101 ? -15.212 -10.090 -40.513 1.00 43.28 101 SER A O 1
ATOM 848 N N . PHE A 1 102 ? -14.759 -11.475 -38.811 1.00 38.59 102 PHE A N 1
ATOM 849 C CA . PHE A 1 102 ? -15.729 -10.874 -37.891 1.00 38.59 102 PHE A CA 1
ATOM 850 C C . PHE A 1 102 ? -15.068 -9.774 -37.050 1.00 38.59 102 PHE A C 1
ATOM 852 O O . PHE A 1 102 ? -14.680 -9.977 -35.904 1.00 38.59 102 PHE A O 1
ATOM 859 N N . GLY A 1 103 ? -14.974 -8.575 -37.629 1.00 45.50 103 GLY A N 1
ATOM 860 C CA . GLY A 1 103 ? -14.872 -7.341 -36.843 1.00 45.50 103 GLY A CA 1
ATOM 861 C C . GLY A 1 103 ? -13.468 -6.912 -36.421 1.00 45.50 103 GLY A C 1
ATOM 862 O O . GLY A 1 103 ? -13.284 -6.439 -35.303 1.00 45.50 103 GLY A O 1
ATOM 863 N N . ILE A 1 104 ? -12.483 -7.007 -37.313 1.00 43.88 104 ILE A N 1
ATOM 864 C CA . ILE A 1 104 ? -11.153 -6.438 -37.081 1.00 43.88 104 ILE A CA 1
ATOM 865 C C . ILE A 1 104 ? -11.032 -5.096 -37.821 1.00 43.88 104 ILE A C 1
ATOM 867 O O . ILE A 1 104 ? -10.448 -4.999 -38.893 1.00 43.88 104 ILE A O 1
ATOM 871 N N . ASN A 1 105 ? -11.567 -4.032 -37.218 1.00 42.25 105 ASN A N 1
ATOM 872 C CA . ASN A 1 105 ? -10.962 -2.703 -37.350 1.00 42.25 105 ASN A CA 1
ATOM 873 C C . ASN A 1 105 ? -9.917 -2.591 -36.234 1.00 42.25 105 ASN A C 1
ATOM 875 O O . ASN A 1 105 ? -10.133 -1.940 -35.212 1.00 42.25 105 ASN A O 1
ATOM 879 N N . THR A 1 106 ? -8.804 -3.315 -36.367 1.00 42.09 106 THR A N 1
ATOM 880 C CA . THR A 1 106 ? -7.681 -3.165 -35.442 1.00 42.09 106 THR A CA 1
ATOM 881 C C . THR A 1 106 ? -7.044 -1.804 -35.662 1.00 42.09 106 THR A C 1
ATOM 883 O O . THR A 1 106 ? -6.507 -1.505 -36.729 1.00 42.09 106 THR A O 1
ATOM 886 N N . CYS A 1 107 ? -7.059 -0.985 -34.612 1.00 36.00 107 CYS A N 1
ATOM 887 C CA . CYS A 1 107 ? -6.118 0.109 -34.455 1.00 36.00 107 CYS A CA 1
ATOM 888 C C . CYS A 1 107 ? -4.699 -0.448 -34.632 1.00 36.00 107 CYS A C 1
ATOM 890 O O . CYS A 1 107 ? -4.160 -1.103 -33.739 1.00 36.00 107 CYS A O 1
ATOM 892 N N . LYS A 1 108 ? -4.093 -0.190 -35.795 1.00 36.19 108 LYS A N 1
ATOM 893 C CA . LYS A 1 108 ? -2.650 -0.296 -36.003 1.00 36.19 108 LYS A CA 1
ATOM 894 C C . LYS A 1 108 ? -1.969 0.747 -35.116 1.00 36.19 108 LYS A C 1
ATOM 896 O O . LYS A 1 108 ? -1.688 1.851 -35.569 1.00 36.19 108 LYS A O 1
ATOM 901 N N . HIS A 1 109 ? -1.684 0.410 -33.862 1.00 33.19 109 HIS A N 1
ATOM 902 C CA . HIS A 1 109 ? -0.559 1.040 -33.182 1.00 33.19 109 HIS A CA 1
ATOM 903 C C . HIS A 1 109 ? 0.692 0.264 -33.566 1.00 33.19 109 HIS A C 1
ATOM 905 O O . HIS A 1 109 ? 1.012 -0.782 -33.008 1.00 33.19 109 HIS A O 1
ATOM 911 N N . VAL A 1 110 ? 1.339 0.779 -34.609 1.00 32.88 110 VAL A N 1
ATOM 912 C CA . VAL A 1 110 ? 2.687 0.405 -35.013 1.00 32.88 110 VAL A CA 1
ATOM 913 C C . VAL A 1 110 ? 3.614 0.756 -33.851 1.00 32.88 110 VAL A C 1
ATOM 915 O O . VAL A 1 110 ? 3.774 1.929 -33.516 1.00 32.88 110 VAL A O 1
ATOM 918 N N . ILE A 1 111 ? 4.183 -0.263 -33.212 1.00 35.25 111 ILE A N 1
ATOM 919 C CA . ILE A 1 111 ? 5.416 -0.117 -32.443 1.00 35.25 111 ILE A CA 1
ATOM 920 C C . ILE A 1 111 ? 6.519 -0.135 -33.502 1.00 35.25 111 ILE A C 1
ATOM 922 O O . ILE A 1 111 ? 6.772 -1.177 -34.100 1.00 35.25 111 ILE A O 1
ATOM 926 N N . HIS A 1 112 ? 7.077 1.035 -33.807 1.00 32.88 112 HIS A N 1
ATOM 927 C CA . HIS A 1 112 ? 8.358 1.114 -34.499 1.00 32.88 112 HIS A CA 1
ATOM 928 C C . HIS A 1 112 ? 9.451 0.857 -33.458 1.00 32.88 112 HIS A C 1
ATOM 930 O O . HIS A 1 112 ? 9.488 1.539 -32.430 1.00 32.88 112 HIS A O 1
ATOM 936 N N . GLU A 1 113 ? 10.258 -0.170 -33.728 1.00 33.25 113 GLU A N 1
ATOM 937 C CA . GLU A 1 113 ? 11.619 -0.329 -33.200 1.00 33.25 113 GLU A CA 1
ATOM 938 C C . GLU A 1 113 ? 12.492 0.883 -33.549 1.00 33.25 113 GLU A C 1
ATOM 940 O O . GLU A 1 113 ? 12.280 1.471 -34.640 1.00 33.25 113 GLU A O 1
#

Foldseek 3Di:
DLLVLLQPVPAPVSSVVVLVVVVVVVVVVVDDPVRSVVVNVVVCVVLVNPDDDDRVCSVVSSVSSVPPDDPDPDPPPPVPDDDDDDDDDPVCPVPDPVVVPPDPPDDPPDPDD

Mean predicted aligned error: 14.34 Å

Solvent-accessible surface area (backbone atoms only — not comparable to full-atom values): 7433 Å² total; per-residue (Å²): 106,72,69,53,40,54,67,67,39,92,42,56,65,56,30,50,53,49,53,49,50,52,50,50,58,41,45,76,69,68,50,54,67,70,56,53,51,53,54,53,49,54,57,35,54,76,70,71,51,87,69,84,84,39,86,88,47,34,67,63,54,34,50,54,61,67,69,45,81,75,78,74,75,73,81,79,58,70,90,80,62,78,88,80,84,82,81,85,55,92,81,55,84,77,59,68,73,74,65,66,73,70,77,71,85,70,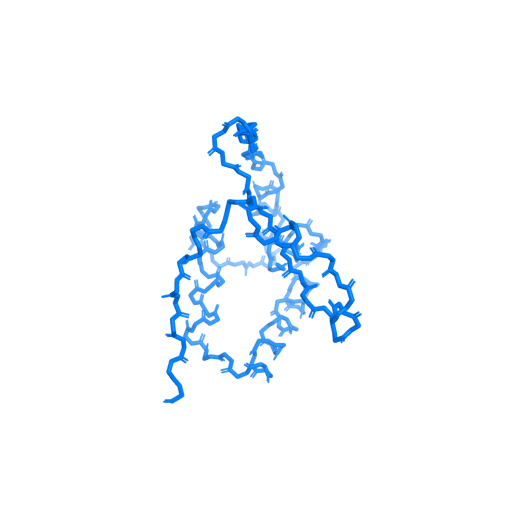80,81,75,77,80,78,130

Organism: NCBI:txid433720

Sequence (113 aa):
MLLCSIRYCSTFQAYLQERDHLRMALLFNQYSIKFIDQKFNRVLEKFNILQAFTSTNYDTIQLQIINSPIKVKEPINYGQSMFVHFTYCSSMKSFPEKFISFGINTCKHVIHE

Secondary structure (DSSP, 8-state):
-HHHHHHH-SSHHHHHHHHHHHHHHHHHTT--HHHHHHHHHHHHHTTT--SPP-TTTHHHHHHHHHSS---PPPPP-TTT---------GGGGGS-GGGGSSS----------

InterPro domains:
  IPR058912 Helix-turn-helix domain, animal [PF26215] (1-41)

Radius of gyration: 21.11 Å; Cα contacts (8 Å, |Δi|>4): 39; chains: 1; bounding box: 38×38×57 Å